Protein AF-A0A101EBR0-F1 (afdb_monomer)

Nearest PDB structures (foldseek):
  6veb-assembly1_B  TM=5.649E-01  e=2.800E+00  Salmonella enterica subsp. enterica
  6pr4-assembly1_B  TM=5.714E-01  e=5.468E+00  Salmonella enterica subsp. enterica serovar Typhimurium
  6p5z-assembly1_B  TM=5.687E-01  e=7.641E+00  Salmonella enterica subsp. enterica serovar Typhimurium
  3iv6-assembly3_C  TM=3.679E-01  e=5.114E+00  Cereibacter sphaeroides 2.4.1

Structure (mmCIF, N/CA/C/O backbone):
data_AF-A0A101EBR0-F1
#
_entry.id   AF-A0A101EBR0-F1
#
loop_
_atom_site.group_PDB
_atom_site.id
_atom_site.type_symbol
_atom_site.label_atom_id
_atom_site.label_alt_id
_atom_site.label_comp_id
_atom_site.label_asym_id
_atom_site.label_entity_id
_atom_site.label_seq_id
_atom_site.pdbx_PDB_ins_code
_atom_site.Cartn_x
_atom_site.Cartn_y
_atom_site.Cartn_z
_atom_site.occupancy
_atom_site.B_iso_or_equiv
_atom_site.auth_seq_id
_atom_site.auth_comp_id
_atom_site.auth_asym_id
_atom_site.auth_atom_id
_atom_site.pdbx_PDB_model_num
ATOM 1 N N . MET A 1 1 ? -16.266 18.451 0.723 1.00 62.19 1 MET A N 1
ATOM 2 C CA . MET A 1 1 ? -15.651 17.427 -0.152 1.00 62.19 1 MET A CA 1
ATOM 3 C C . MET A 1 1 ? -16.653 16.299 -0.373 1.00 62.19 1 MET A C 1
ATOM 5 O O . MET A 1 1 ? -17.388 16.001 0.558 1.00 62.19 1 MET A O 1
ATOM 9 N N . LEU A 1 2 ? -16.724 15.719 -1.577 1.00 73.50 2 LEU A N 1
ATOM 10 C CA . LEU A 1 2 ? -17.711 14.688 -1.957 1.00 73.50 2 LEU A CA 1
ATOM 11 C C . LEU A 1 2 ? -17.742 13.498 -0.979 1.00 73.50 2 LEU A C 1
ATOM 13 O O . LEU A 1 2 ? -18.819 13.058 -0.599 1.00 73.50 2 LEU A O 1
ATOM 17 N N . PHE A 1 3 ? -16.573 13.048 -0.514 1.00 76.31 3 PHE A N 1
ATOM 18 C CA . PHE A 1 3 ? -16.447 11.910 0.399 1.00 76.31 3 PHE A CA 1
ATOM 19 C C . PHE A 1 3 ? -17.182 12.110 1.734 1.00 76.31 3 PHE A C 1
ATOM 21 O O . PHE A 1 3 ? -17.971 11.262 2.124 1.00 76.31 3 PHE A O 1
ATOM 28 N N . GLU A 1 4 ? -17.007 13.257 2.397 1.00 81.38 4 GLU A N 1
ATOM 29 C CA . GLU A 1 4 ? -17.689 13.563 3.669 1.00 81.38 4 GLU A CA 1
ATOM 30 C C . GLU A 1 4 ? -19.220 13.607 3.520 1.00 81.38 4 GLU A C 1
ATOM 32 O O . GLU A 1 4 ? -19.945 13.357 4.477 1.00 81.38 4 GLU A O 1
ATOM 37 N N . ARG A 1 5 ? -19.725 13.884 2.307 1.00 83.25 5 ARG A N 1
ATOM 38 C CA . ARG A 1 5 ? -21.167 13.862 2.023 1.00 83.25 5 ARG A CA 1
ATOM 39 C C . ARG A 1 5 ? -21.716 12.443 1.881 1.00 83.25 5 ARG A C 1
ATOM 41 O O . ARG A 1 5 ? -22.843 12.212 2.292 1.00 83.25 5 ARG A O 1
ATOM 48 N N . ILE A 1 6 ? -20.937 11.518 1.316 1.00 83.75 6 ILE A N 1
ATOM 49 C CA . ILE A 1 6 ? -21.361 10.125 1.072 1.00 83.75 6 ILE A CA 1
ATOM 50 C C . ILE A 1 6 ? -20.959 9.166 2.200 1.00 83.75 6 ILE A C 1
ATOM 52 O O . ILE A 1 6 ? -21.487 8.063 2.288 1.00 83.75 6 ILE A O 1
ATOM 56 N N . LEU A 1 7 ? -20.037 9.568 3.080 1.00 80.81 7 LEU A N 1
ATOM 57 C CA . LEU A 1 7 ? -19.551 8.752 4.193 1.00 80.81 7 LEU A CA 1
ATOM 58 C C . LEU A 1 7 ? -20.674 8.223 5.109 1.00 80.81 7 LEU A C 1
ATOM 60 O O . LEU A 1 7 ? -20.594 7.055 5.491 1.00 80.81 7 LEU A O 1
ATOM 64 N N . PRO A 1 8 ? -21.724 9.001 5.454 1.00 83.62 8 PRO A N 1
ATOM 65 C CA . PRO A 1 8 ? -22.848 8.479 6.232 1.00 83.62 8 PRO A CA 1
ATOM 66 C C . PRO A 1 8 ? -23.582 7.329 5.532 1.00 83.62 8 PRO A C 1
ATOM 68 O O . PRO A 1 8 ? -23.983 6.378 6.197 1.00 83.62 8 PRO A O 1
ATOM 71 N N . ASP A 1 9 ? -23.725 7.391 4.206 1.00 82.50 9 ASP A N 1
ATOM 72 C CA . ASP A 1 9 ? -24.386 6.348 3.415 1.00 82.50 9 ASP A CA 1
ATOM 73 C C . ASP A 1 9 ? -23.500 5.105 3.276 1.00 82.50 9 ASP A C 1
ATOM 75 O O . ASP A 1 9 ? -23.968 3.989 3.487 1.00 82.50 9 ASP A O 1
ATOM 79 N N . LEU A 1 10 ? -22.197 5.288 3.029 1.00 81.44 1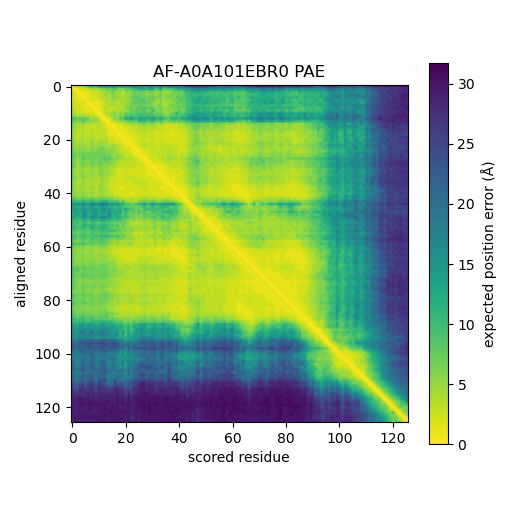0 LEU A N 1
ATOM 80 C CA . LEU A 1 10 ? -21.221 4.191 2.984 1.00 81.44 10 LEU A CA 1
ATOM 81 C C . LEU A 1 10 ? -21.145 3.424 4.316 1.00 81.44 10 LEU A C 1
ATOM 83 O O . LEU A 1 10 ? -20.927 2.215 4.327 1.00 81.44 10 LEU A O 1
ATOM 87 N N . ARG A 1 11 ? -21.369 4.109 5.445 1.00 77.25 11 ARG A N 1
ATOM 88 C CA . ARG A 1 11 ? -21.379 3.515 6.792 1.00 77.25 11 ARG A CA 1
ATOM 89 C C . ARG A 1 11 ? -22.638 2.715 7.125 1.00 77.25 11 ARG A C 1
ATOM 91 O O . ARG A 1 11 ? -22.665 2.085 8.177 1.00 77.25 11 ARG A O 1
ATOM 98 N N . ARG A 1 12 ? -23.656 2.679 6.256 1.00 83.94 12 ARG A N 1
ATOM 99 C CA . ARG A 1 12 ? -24.888 1.893 6.481 1.00 83.94 12 ARG A CA 1
ATOM 100 C C . ARG A 1 12 ? -24.687 0.372 6.396 1.00 83.94 12 ARG A C 1
ATOM 102 O O . ARG A 1 12 ? -25.665 -0.361 6.451 1.00 83.94 12 ARG A O 1
ATOM 109 N N . GLY A 1 13 ? -23.444 -0.100 6.263 1.00 76.00 13 GLY A N 1
ATOM 110 C CA . GLY A 1 13 ? -23.100 -1.525 6.282 1.00 76.00 13 GLY A CA 1
ATOM 111 C C . GLY A 1 13 ? -23.421 -2.263 4.983 1.00 76.00 13 GLY A C 1
ATOM 112 O O . GLY A 1 13 ? -23.531 -3.479 4.987 1.00 76.00 13 GLY A O 1
ATOM 113 N N . GLN A 1 14 ? -23.593 -1.538 3.875 1.00 83.19 14 GLN A N 1
ATOM 114 C CA . GLN A 1 14 ? -23.908 -2.128 2.566 1.00 83.19 14 GLN A CA 1
ATOM 115 C C . GLN A 1 14 ? -22.677 -2.648 1.812 1.00 83.19 14 GLN A C 1
ATOM 117 O O . GLN A 1 14 ? -22.824 -3.278 0.769 1.00 83.19 14 GLN A O 1
ATOM 122 N N . TYR A 1 15 ? -21.477 -2.355 2.310 1.00 84.44 15 TYR A N 1
ATOM 123 C CA . TYR A 1 15 ? -20.215 -2.708 1.675 1.00 84.44 15 TYR A CA 1
ATOM 124 C C . TYR A 1 15 ? -19.294 -3.333 2.713 1.00 84.44 15 TYR A C 1
ATOM 126 O O . TYR A 1 15 ? -19.089 -2.748 3.777 1.00 84.44 15 TYR A O 1
ATOM 134 N N . ASP A 1 16 ? -18.695 -4.472 2.373 1.00 82.69 16 ASP A N 1
ATOM 135 C CA . ASP A 1 16 ? -17.672 -5.104 3.212 1.00 82.69 16 ASP A CA 1
ATOM 136 C C . ASP A 1 16 ? -16.388 -4.261 3.256 1.00 82.69 16 ASP A C 1
ATOM 138 O O . ASP A 1 16 ? -15.705 -4.192 4.277 1.00 82.69 16 ASP A O 1
ATOM 142 N N . TYR A 1 17 ? -16.081 -3.569 2.151 1.00 83.69 17 TYR A N 1
ATOM 143 C CA . TYR A 1 17 ? -14.891 -2.735 2.006 1.00 83.69 17 TYR A CA 1
ATOM 144 C C . TYR A 1 17 ? -15.194 -1.441 1.250 1.00 83.69 17 TYR A C 1
ATOM 146 O O . TYR A 1 17 ? -15.929 -1.426 0.265 1.00 83.69 17 TYR A O 1
ATOM 154 N N . VAL A 1 18 ? -14.550 -0.352 1.676 1.00 84.88 18 VAL A N 1
ATOM 155 C CA . VAL A 1 18 ? -14.546 0.934 0.971 1.00 84.88 18 VAL A CA 1
ATOM 156 C C . VAL A 1 18 ? -13.102 1.284 0.644 1.00 84.88 18 VAL A C 1
ATOM 158 O O . VAL A 1 18 ? -12.311 1.584 1.538 1.00 84.88 18 VAL A O 1
ATOM 161 N N . VAL A 1 19 ? -12.761 1.256 -0.642 1.00 88.06 19 VAL A N 1
ATOM 162 C CA . VAL A 1 19 ? -11.430 1.637 -1.125 1.00 88.06 19 VAL A CA 1
ATOM 163 C C . VAL A 1 19 ? -11.476 3.081 -1.596 1.00 88.06 19 VAL A C 1
ATOM 165 O O . VAL A 1 19 ? -12.307 3.453 -2.424 1.00 88.06 19 VAL A O 1
ATOM 168 N N . ARG A 1 20 ? -10.569 3.904 -1.070 1.00 87.12 20 ARG A N 1
ATOM 169 C CA . ARG A 1 20 ? -10.421 5.296 -1.482 1.00 87.12 20 ARG A CA 1
ATOM 170 C C . ARG A 1 20 ? -9.034 5.518 -2.052 1.00 87.12 20 ARG A C 1
ATOM 172 O O . ARG A 1 20 ? -8.055 5.500 -1.312 1.00 87.12 20 ARG A O 1
ATOM 179 N N . ASP A 1 21 ? -8.985 5.805 -3.345 1.00 89.19 21 ASP A N 1
ATOM 180 C CA . ASP A 1 21 ? -7.771 6.292 -3.981 1.00 89.19 21 ASP A CA 1
ATOM 181 C C . ASP A 1 21 ? -7.533 7.757 -3.588 1.00 89.19 21 ASP A C 1
ATOM 183 O O . ASP A 1 21 ? -8.412 8.616 -3.721 1.00 89.19 21 ASP A O 1
ATOM 187 N N . GLN A 1 22 ? -6.349 8.033 -3.051 1.00 86.88 22 GLN A N 1
ATOM 188 C CA . GLN A 1 22 ? -5.901 9.384 -2.737 1.00 86.88 22 GLN A CA 1
ATOM 189 C C . GLN A 1 22 ? -4.852 9.885 -3.738 1.00 86.88 22 GLN A C 1
ATOM 191 O O . GLN A 1 22 ? -4.438 11.033 -3.640 1.00 86.88 22 GLN A O 1
ATOM 196 N N . GLY A 1 23 ? -4.464 9.112 -4.745 1.00 88.81 23 GLY A N 1
ATOM 197 C CA . GLY A 1 23 ? -3.390 9.466 -5.662 1.00 88.81 23 GLY A CA 1
ATOM 198 C C . GLY A 1 23 ? -2.028 9.418 -4.972 1.00 88.81 23 GLY A C 1
ATOM 199 O O . GLY A 1 23 ? -1.749 8.522 -4.178 1.00 88.81 23 GLY A O 1
ATOM 200 N N . TYR A 1 24 ? -1.163 10.380 -5.289 1.00 87.31 24 TYR A N 1
ATOM 201 C CA . TYR A 1 24 ? 0.207 10.408 -4.778 1.00 87.31 24 TYR A CA 1
ATOM 202 C C . TYR A 1 24 ? 0.283 10.845 -3.315 1.00 87.31 24 TYR A C 1
ATOM 204 O O . TYR A 1 24 ? -0.533 11.637 -2.833 1.00 87.31 24 TYR A O 1
ATOM 212 N N . TRP A 1 25 ? 1.299 10.329 -2.626 1.00 87.50 25 TRP A N 1
ATOM 213 C CA . TRP A 1 25 ? 1.614 10.738 -1.268 1.00 87.50 25 TRP A CA 1
ATOM 214 C C . TRP A 1 25 ? 2.148 12.173 -1.239 1.00 87.50 25 TRP A C 1
ATOM 216 O O . TRP A 1 25 ? 3.042 12.529 -2.006 1.00 87.50 25 TRP A O 1
ATOM 226 N N . GLU A 1 26 ? 1.619 12.971 -0.316 1.00 86.88 26 GLU A N 1
ATOM 227 C CA . GLU A 1 26 ? 2.093 14.316 -0.000 1.00 86.88 26 GLU A CA 1
ATOM 228 C C . GLU A 1 26 ? 1.958 14.538 1.514 1.00 86.88 26 GLU A C 1
ATOM 230 O O . GLU A 1 26 ? 0.971 14.118 2.126 1.00 86.88 26 GLU A O 1
ATOM 235 N N . LYS A 1 27 ? 2.915 15.240 2.134 1.00 85.50 27 LYS A N 1
ATOM 236 C CA . LYS A 1 27 ? 2.959 15.438 3.598 1.00 85.50 27 LYS A CA 1
ATOM 237 C C . LYS A 1 27 ? 1.682 16.077 4.174 1.00 85.50 27 LYS A C 1
ATOM 239 O O . LYS A 1 27 ? 1.244 15.733 5.265 1.00 85.50 27 LYS A O 1
ATOM 244 N N . ASN A 1 28 ? 1.042 16.984 3.441 1.00 85.62 28 ASN A N 1
ATOM 245 C CA . ASN A 1 28 ? -0.232 17.620 3.814 1.00 85.62 28 ASN A CA 1
ATOM 246 C C . ASN A 1 28 ? -1.449 16.672 3.742 1.00 85.62 28 ASN A C 1
ATOM 248 O O . ASN A 1 28 ? -2.514 17.014 4.258 1.00 85.62 28 ASN A O 1
ATOM 252 N N . ARG A 1 29 ? -1.312 15.499 3.114 1.00 84.94 29 ARG A N 1
ATOM 253 C CA . ARG A 1 29 ? -2.393 14.522 2.903 1.00 84.94 29 ARG A CA 1
ATOM 254 C C . ARG A 1 29 ? -2.306 13.310 3.826 1.00 84.94 29 ARG A C 1
ATOM 256 O O . ARG A 1 29 ? -3.287 12.576 3.933 1.00 84.94 29 ARG A O 1
ATOM 263 N N . ASP A 1 30 ? -1.204 13.166 4.563 1.00 87.25 30 ASP A N 1
ATOM 264 C CA . ASP A 1 30 ? -0.991 12.092 5.542 1.00 87.25 30 ASP A CA 1
ATOM 265 C C . ASP A 1 30 ? -2.151 11.966 6.524 1.00 87.25 30 ASP A C 1
ATOM 267 O O . ASP A 1 30 ? -2.698 10.885 6.728 1.00 87.25 30 ASP A O 1
ATOM 271 N N . ARG A 1 31 ? -2.601 13.096 7.078 1.00 87.62 31 ARG A N 1
ATOM 272 C CA . ARG A 1 31 ? -3.708 13.114 8.037 1.00 87.62 31 ARG A CA 1
ATOM 273 C C . ARG A 1 31 ? -4.974 12.469 7.476 1.00 87.62 31 ARG A C 1
ATOM 275 O O . ARG A 1 31 ? -5.701 11.824 8.219 1.00 87.62 31 ARG A O 1
ATOM 282 N N . GLU A 1 32 ? -5.256 12.666 6.193 1.00 86.69 32 GLU A N 1
ATOM 283 C CA . GLU A 1 32 ? -6.455 12.124 5.561 1.00 86.69 32 GLU A CA 1
ATOM 284 C C . GLU A 1 32 ? -6.284 10.646 5.194 1.00 86.69 32 GLU A C 1
ATOM 286 O O . GLU A 1 32 ? -7.233 9.876 5.315 1.00 86.69 32 GLU A O 1
ATOM 291 N N . ALA A 1 33 ? -5.091 10.232 4.764 1.00 88.50 33 ALA A N 1
ATOM 292 C CA . ALA A 1 33 ? -4.786 8.830 4.494 1.00 88.50 33 ALA A CA 1
ATOM 293 C C . ALA A 1 33 ? -4.850 7.981 5.773 1.00 88.50 33 ALA A C 1
ATOM 295 O O . ALA A 1 33 ? -5.484 6.928 5.782 1.00 88.50 33 ALA A O 1
ATOM 296 N N . LEU A 1 34 ? -4.306 8.491 6.879 1.00 90.12 34 LEU A N 1
ATOM 297 C CA . LEU A 1 34 ? -4.281 7.816 8.179 1.00 90.12 34 LEU A CA 1
ATOM 298 C C . LEU A 1 34 ? -5.649 7.751 8.886 1.00 90.12 34 LEU A C 1
ATOM 300 O O . LEU A 1 34 ? -5.769 7.108 9.924 1.00 90.12 34 LEU A O 1
ATOM 304 N N . ARG A 1 35 ? -6.705 8.370 8.334 1.00 88.88 35 ARG A N 1
ATOM 305 C CA . ARG A 1 35 ? -8.093 8.143 8.792 1.00 88.88 35 ARG A CA 1
ATOM 306 C C . ARG A 1 35 ? -8.659 6.804 8.319 1.00 88.88 35 ARG A C 1
ATOM 308 O O . ARG A 1 35 ? -9.711 6.395 8.810 1.00 88.88 35 ARG A O 1
ATOM 315 N N . ALA A 1 36 ? -8.025 6.154 7.343 1.00 88.81 36 ALA A N 1
ATOM 316 C CA . ALA A 1 36 ? -8.429 4.832 6.892 1.00 88.81 36 ALA A CA 1
ATOM 317 C C . ALA A 1 36 ? -8.121 3.779 7.965 1.00 88.81 36 ALA A C 1
ATOM 319 O O . ALA A 1 36 ? -7.097 3.848 8.636 1.00 88.81 36 ALA A O 1
ATOM 320 N N . THR A 1 37 ? -8.973 2.757 8.076 1.00 90.06 37 THR A N 1
ATOM 321 C CA . THR A 1 37 ? -8.693 1.575 8.910 1.00 90.06 37 THR A CA 1
ATOM 322 C C . THR A 1 37 ? -7.433 0.845 8.444 1.00 90.06 37 THR A C 1
ATOM 324 O O . THR A 1 37 ? -6.704 0.286 9.256 1.00 90.06 37 THR A O 1
ATOM 327 N N . LEU A 1 38 ? -7.180 0.865 7.133 1.00 91.69 38 LEU A N 1
ATOM 328 C CA . LEU A 1 38 ? -6.022 0.249 6.503 1.00 91.69 38 LEU A CA 1
ATOM 329 C C . LEU A 1 38 ? -5.396 1.234 5.502 1.00 91.69 38 LEU A C 1
ATOM 331 O O . LEU A 1 38 ? -5.769 1.234 4.327 1.00 91.69 38 LEU A O 1
ATOM 335 N N . PRO A 1 39 ? -4.488 2.116 5.947 1.00 93.19 39 PRO A N 1
ATOM 336 C CA . PRO A 1 39 ? -3.788 3.021 5.049 1.00 93.19 39 PRO A CA 1
ATOM 337 C C . PRO A 1 39 ? -2.702 2.250 4.287 1.00 93.19 39 PRO A C 1
ATOM 339 O O . PRO A 1 39 ? -1.870 1.570 4.891 1.00 93.19 39 PRO A O 1
ATOM 342 N N . ILE A 1 40 ? -2.708 2.352 2.955 1.00 93.19 40 ILE A N 1
ATOM 343 C CA . ILE A 1 40 ? -1.785 1.623 2.076 1.00 93.19 40 ILE A CA 1
ATOM 344 C C . ILE A 1 40 ? -1.014 2.612 1.202 1.00 93.19 40 ILE A C 1
ATOM 346 O O . ILE A 1 40 ? -1.622 3.434 0.518 1.00 93.19 40 ILE A O 1
ATOM 350 N N . LEU A 1 41 ? 0.315 2.496 1.181 1.00 91.62 41 LEU A N 1
ATOM 351 C CA . LEU A 1 41 ? 1.168 3.140 0.183 1.00 91.62 41 LEU A CA 1
ATOM 352 C C . LEU A 1 41 ? 1.583 2.121 -0.867 1.00 91.62 41 LEU A C 1
ATOM 354 O O . LEU A 1 41 ? 2.160 1.079 -0.555 1.00 91.62 41 LEU A O 1
ATOM 358 N N . VAL A 1 42 ? 1.306 2.447 -2.124 1.00 89.62 42 VAL A N 1
ATOM 359 C CA . VAL A 1 42 ? 1.668 1.618 -3.271 1.00 89.62 42 VAL A CA 1
ATOM 360 C C . VAL A 1 42 ? 2.868 2.242 -3.968 1.00 89.62 42 VAL A C 1
ATOM 362 O O . VAL A 1 42 ? 2.846 3.422 -4.320 1.00 89.62 42 VAL A O 1
ATOM 365 N N . ALA A 1 43 ? 3.915 1.456 -4.211 1.00 86.38 43 ALA A N 1
ATOM 366 C CA . ALA A 1 43 ? 5.073 1.920 -4.963 1.00 86.38 43 ALA A CA 1
ATOM 367 C C . ALA A 1 43 ? 5.604 0.859 -5.927 1.00 86.38 43 ALA A C 1
ATOM 369 O O . ALA A 1 43 ? 5.582 -0.340 -5.651 1.00 86.38 43 ALA A O 1
ATOM 370 N N . SER A 1 44 ? 6.166 1.317 -7.049 1.00 79.12 44 SER A N 1
ATOM 371 C CA . SER A 1 44 ? 7.069 0.488 -7.842 1.00 79.12 44 SER A CA 1
ATOM 372 C C . SER A 1 44 ? 8.335 0.231 -7.040 1.00 79.12 44 SER A C 1
ATOM 374 O O . SER A 1 44 ? 8.899 1.161 -6.458 1.00 79.12 44 SER A O 1
ATOM 376 N N . ALA A 1 45 ? 8.846 -0.985 -7.086 1.00 69.00 45 ALA A N 1
ATOM 377 C CA . ALA A 1 45 ? 9.985 -1.383 -6.278 1.00 69.00 45 ALA A CA 1
ATOM 378 C C . ALA A 1 45 ? 11.368 -0.989 -6.825 1.00 69.00 45 ALA A C 1
ATOM 380 O O . ALA A 1 45 ? 12.380 -1.653 -6.589 1.00 69.00 45 ALA A O 1
ATOM 381 N N . ALA A 1 46 ? 11.436 0.110 -7.567 1.00 72.56 46 ALA A N 1
ATOM 382 C CA . ALA A 1 46 ? 12.700 0.635 -8.033 1.00 72.56 46 ALA A CA 1
ATOM 383 C C . ALA A 1 46 ? 13.503 1.192 -6.841 1.00 72.56 46 ALA A C 1
ATOM 385 O O . ALA A 1 46 ? 12.963 1.923 -6.014 1.00 72.56 46 ALA A O 1
ATOM 386 N N . ARG A 1 47 ? 14.806 0.886 -6.762 1.00 70.19 47 ARG A N 1
ATOM 387 C CA . ARG A 1 47 ? 15.667 1.203 -5.598 1.00 70.19 47 ARG A CA 1
ATOM 388 C C . ARG A 1 47 ? 15.597 2.663 -5.128 1.00 70.19 47 ARG A C 1
ATOM 390 O O . ARG A 1 47 ? 15.582 2.914 -3.930 1.00 70.19 47 ARG A O 1
ATOM 397 N N . TRP A 1 48 ? 15.531 3.614 -6.058 1.00 66.44 48 TRP A N 1
ATOM 398 C CA . TRP A 1 48 ? 15.361 5.044 -5.774 1.00 66.44 48 TRP A CA 1
ATOM 399 C C . TRP A 1 48 ? 14.062 5.392 -5.030 1.00 66.44 48 TRP A C 1
ATOM 401 O O . TRP A 1 48 ? 14.112 6.252 -4.160 1.00 66.44 48 TRP A O 1
ATOM 411 N N . ARG A 1 49 ? 12.955 4.670 -5.256 1.00 76.00 49 ARG A N 1
ATOM 412 C CA . ARG A 1 49 ? 11.689 4.883 -4.530 1.00 76.00 49 ARG A CA 1
ATOM 413 C C . ARG A 1 49 ? 11.724 4.450 -3.070 1.00 76.00 49 ARG A C 1
ATOM 415 O O . ARG A 1 49 ? 10.879 4.866 -2.291 1.00 76.00 49 ARG A O 1
ATOM 422 N N . VAL A 1 50 ? 12.705 3.640 -2.668 1.00 74.25 50 VAL A N 1
ATOM 423 C CA . VAL A 1 50 ? 12.885 3.306 -1.247 1.00 74.25 50 VAL A CA 1
ATOM 424 C C . VAL A 1 50 ? 13.229 4.561 -0.439 1.00 74.25 50 VAL A C 1
ATOM 426 O O . VAL A 1 50 ? 12.799 4.671 0.703 1.00 74.25 50 VAL A O 1
ATOM 429 N N . ARG A 1 51 ? 13.936 5.531 -1.041 1.00 78.12 51 ARG A N 1
ATOM 430 C CA . ARG A 1 51 ? 14.227 6.823 -0.400 1.00 78.12 51 ARG A CA 1
ATOM 431 C C . ARG A 1 51 ? 12.971 7.661 -0.186 1.00 78.12 51 ARG A C 1
ATOM 433 O O . ARG A 1 51 ? 12.896 8.372 0.807 1.00 78.12 51 ARG A O 1
ATOM 440 N N . ASP A 1 52 ? 11.974 7.538 -1.060 1.00 80.94 52 ASP A N 1
ATOM 441 C CA . ASP A 1 52 ? 10.710 8.261 -0.897 1.00 80.94 52 ASP A CA 1
ATOM 442 C C . ASP A 1 52 ? 10.009 7.841 0.405 1.00 80.94 52 ASP A C 1
ATOM 444 O O . ASP A 1 52 ? 9.434 8.681 1.089 1.00 80.94 52 ASP A O 1
ATOM 448 N N . PHE A 1 53 ? 10.123 6.569 0.813 1.00 82.62 53 PHE A N 1
ATOM 449 C CA . PHE A 1 53 ? 9.592 6.104 2.100 1.00 82.62 53 PHE A CA 1
ATOM 450 C C . PHE A 1 53 ? 10.330 6.682 3.306 1.00 82.62 53 PHE A C 1
ATOM 452 O O . PHE A 1 53 ? 9.710 6.896 4.342 1.00 82.62 53 PHE A O 1
ATOM 459 N N . GLU A 1 54 ? 11.630 6.961 3.181 1.00 80.00 54 GLU A N 1
ATOM 460 C CA . GLU A 1 54 ? 12.418 7.590 4.250 1.00 80.00 54 GLU A CA 1
ATOM 461 C C . GLU A 1 54 ? 11.947 9.034 4.516 1.00 80.00 54 GLU A C 1
ATOM 463 O O . GLU A 1 54 ? 12.150 9.555 5.610 1.00 80.00 54 GLU A O 1
ATOM 468 N N . MET A 1 55 ? 11.269 9.671 3.552 1.00 82.19 55 MET A N 1
ATOM 469 C CA . MET A 1 55 ? 10.671 11.003 3.709 1.00 82.19 55 MET A CA 1
ATOM 470 C C . MET A 1 55 ? 9.303 10.982 4.406 1.00 82.19 55 MET A C 1
ATOM 472 O O . MET A 1 55 ? 8.798 12.034 4.806 1.00 82.19 55 MET A O 1
ATOM 476 N N . VAL A 1 56 ? 8.688 9.805 4.546 1.00 84.81 56 VAL A N 1
ATOM 477 C CA . VAL A 1 56 ? 7.385 9.640 5.191 1.00 84.81 56 VAL A CA 1
ATOM 478 C C . VAL A 1 56 ? 7.608 9.424 6.686 1.00 84.81 56 VAL A C 1
ATOM 480 O O . VAL A 1 56 ? 7.837 8.310 7.147 1.00 84.81 56 VAL A O 1
ATOM 483 N N . GLU A 1 57 ? 7.514 10.490 7.478 1.00 85.00 57 GLU A N 1
ATOM 484 C CA . GLU A 1 57 ? 7.685 10.423 8.944 1.00 85.00 57 GLU A CA 1
ATOM 485 C C . GLU A 1 57 ? 6.738 9.398 9.598 1.00 85.00 57 GLU A C 1
ATOM 487 O O . GLU A 1 57 ? 7.083 8.738 10.577 1.00 85.00 57 GLU A O 1
ATOM 492 N N . SER A 1 58 ? 5.545 9.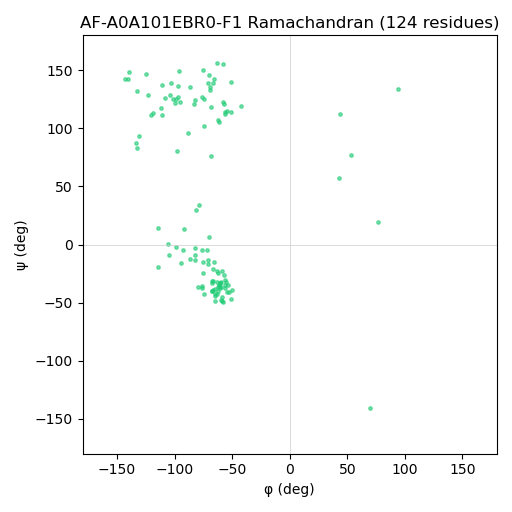228 9.025 1.00 87.69 58 SER A N 1
ATOM 493 C CA . SER A 1 58 ? 4.494 8.330 9.501 1.00 87.69 58 SER A CA 1
ATOM 494 C C . SER A 1 58 ? 4.544 6.924 8.881 1.00 87.69 58 SER A C 1
ATOM 496 O O . SER A 1 58 ? 3.589 6.163 9.037 1.00 87.69 58 SER A O 1
ATOM 498 N N . ILE A 1 59 ? 5.638 6.539 8.203 1.00 88.06 59 ILE A N 1
ATOM 499 C CA . ILE A 1 59 ? 5.720 5.305 7.396 1.00 88.06 59 ILE A CA 1
ATOM 500 C C . ILE A 1 59 ? 5.329 4.037 8.166 1.00 88.06 59 ILE A C 1
ATOM 502 O O . ILE A 1 59 ? 4.687 3.154 7.607 1.00 88.06 59 ILE A O 1
ATOM 506 N N . GLY A 1 60 ? 5.640 3.966 9.464 1.00 87.88 60 GLY A N 1
ATOM 507 C CA . GLY A 1 60 ? 5.283 2.829 10.321 1.00 87.88 60 GLY A CA 1
ATOM 508 C C . GLY A 1 60 ? 3.776 2.650 10.547 1.00 87.88 60 GLY A C 1
ATOM 509 O O . GLY A 1 60 ? 3.352 1.587 10.988 1.00 87.88 60 GLY A O 1
ATOM 510 N N . SER A 1 61 ? 2.967 3.665 10.232 1.00 91.75 61 SER A N 1
ATOM 511 C CA .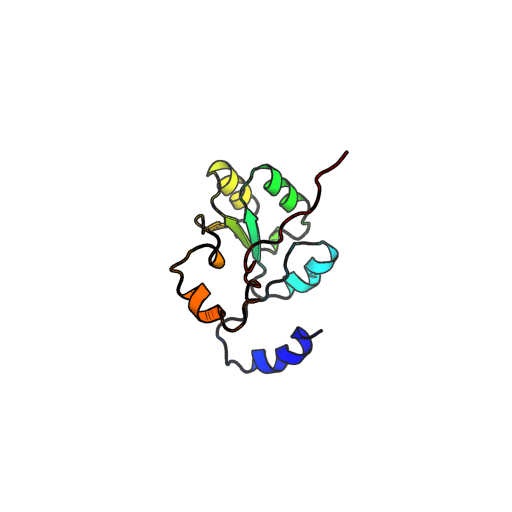 SER A 1 61 ? 1.501 3.596 10.286 1.00 91.75 61 SER A CA 1
ATOM 512 C C . SER A 1 61 ? 0.888 3.051 8.995 1.00 91.75 61 SER A C 1
ATOM 514 O O . SER A 1 61 ? -0.299 2.732 8.974 1.00 91.75 61 SER A O 1
ATOM 516 N N . TYR A 1 62 ? 1.672 2.948 7.918 1.00 92.56 62 TYR A N 1
ATOM 517 C CA . TYR A 1 62 ? 1.212 2.480 6.618 1.00 92.56 62 TYR A CA 1
ATOM 518 C C . TYR A 1 62 ? 1.495 0.997 6.401 1.00 92.56 62 TYR A C 1
ATOM 520 O O . TYR A 1 62 ? 2.504 0.442 6.835 1.00 92.56 62 TYR A O 1
ATOM 528 N N . HIS A 1 63 ? 0.617 0.372 5.624 1.00 94.31 63 HIS A N 1
ATOM 529 C CA . HIS A 1 63 ? 0.911 -0.876 4.939 1.00 94.31 63 HIS A CA 1
ATOM 530 C C . HIS A 1 63 ? 1.572 -0.534 3.606 1.00 94.31 63 HIS A C 1
ATOM 532 O O . HIS A 1 63 ? 1.117 0.361 2.896 1.00 94.31 63 HIS A O 1
ATOM 538 N N . ILE A 1 64 ? 2.644 -1.232 3.249 1.00 92.81 64 ILE A N 1
ATOM 539 C CA . ILE A 1 64 ? 3.393 -0.942 2.024 1.00 92.81 64 ILE A CA 1
ATOM 540 C C . ILE A 1 64 ? 3.133 -2.045 1.014 1.00 92.81 64 ILE A C 1
ATOM 542 O O . ILE A 1 64 ? 3.346 -3.218 1.301 1.00 92.81 64 ILE A O 1
ATOM 546 N N . ALA A 1 65 ? 2.701 -1.679 -0.183 1.00 92.38 65 ALA A N 1
ATOM 547 C CA . ALA A 1 65 ? 2.538 -2.594 -1.299 1.00 92.38 65 ALA A CA 1
ATOM 548 C C . ALA A 1 65 ? 3.589 -2.278 -2.370 1.00 92.38 65 ALA A C 1
ATOM 550 O O . ALA A 1 65 ? 3.545 -1.228 -3.016 1.00 92.38 65 ALA A O 1
ATOM 551 N N . LEU A 1 66 ? 4.547 -3.188 -2.550 1.00 91.62 66 LEU A N 1
ATOM 552 C CA . LEU A 1 66 ? 5.600 -3.068 -3.556 1.00 91.62 66 LEU A CA 1
ATOM 553 C C . LEU A 1 66 ? 5.255 -3.900 -4.785 1.00 91.62 66 LEU A C 1
ATOM 555 O O . LEU A 1 66 ? 5.105 -5.116 -4.682 1.00 91.62 66 LEU A O 1
ATOM 559 N N . ILE A 1 67 ? 5.174 -3.248 -5.943 1.00 89.88 67 ILE A N 1
ATOM 560 C CA . ILE A 1 67 ? 4.925 -3.908 -7.229 1.00 89.88 67 ILE A CA 1
ATOM 561 C C . ILE A 1 67 ? 6.246 -4.438 -7.781 1.00 89.88 67 ILE A C 1
ATOM 563 O O . ILE A 1 67 ? 7.185 -3.663 -7.984 1.00 89.88 67 ILE A O 1
ATOM 567 N N . ASP A 1 68 ? 6.282 -5.752 -7.995 1.00 88.94 68 ASP A N 1
ATOM 568 C CA . ASP A 1 68 ? 7.388 -6.536 -8.553 1.00 88.94 68 ASP A CA 1
ATOM 569 C C . ASP A 1 68 ? 8.794 -6.173 -8.020 1.00 88.94 68 ASP A C 1
ATOM 571 O O . ASP A 1 68 ? 9.689 -5.788 -8.777 1.00 88.94 68 ASP A O 1
ATOM 575 N N . PRO A 1 69 ? 9.020 -6.236 -6.692 1.00 90.19 69 PRO A N 1
ATOM 576 C CA . PRO A 1 69 ? 10.307 -5.926 -6.100 1.00 90.19 69 PRO A CA 1
ATOM 577 C C . PRO A 1 69 ? 11.401 -6.950 -6.372 1.00 90.19 69 PRO A C 1
ATOM 579 O O . PRO A 1 69 ? 11.175 -8.152 -6.171 1.00 90.19 69 PRO A O 1
ATOM 582 N N . PRO A 1 70 ? 12.633 -6.465 -6.658 1.00 90.25 70 PRO A N 1
ATOM 583 C CA . PRO A 1 70 ? 13.841 -7.219 -6.370 1.00 90.25 70 PRO A CA 1
ATOM 584 C C . PRO A 1 70 ? 13.828 -7.703 -4.915 1.00 90.25 70 PRO A C 1
ATOM 586 O O . PRO A 1 70 ? 13.410 -6.985 -4.000 1.00 90.25 70 PRO A O 1
ATOM 589 N N . GLU A 1 71 ? 14.275 -8.934 -4.693 1.00 91.00 71 GLU A N 1
ATOM 590 C CA . GLU A 1 71 ? 14.164 -9.604 -3.393 1.00 91.00 71 GLU A CA 1
ATOM 591 C C . GLU A 1 71 ? 14.937 -8.875 -2.279 1.00 91.00 71 GLU A C 1
ATOM 593 O O . GLU A 1 71 ? 14.467 -8.778 -1.145 1.00 91.00 71 GLU A O 1
ATOM 598 N N . ASP A 1 72 ? 16.094 -8.299 -2.604 1.00 91.12 72 ASP A N 1
ATOM 599 C CA . ASP A 1 72 ? 16.902 -7.489 -1.689 1.00 91.12 72 ASP A CA 1
ATOM 600 C C . ASP A 1 72 ? 16.165 -6.218 -1.238 1.00 91.12 72 ASP A C 1
ATOM 602 O O . ASP A 1 72 ? 16.167 -5.880 -0.051 1.00 91.12 72 ASP A O 1
ATOM 606 N N . VAL A 1 73 ? 15.484 -5.545 -2.172 1.00 89.06 73 VAL A N 1
ATOM 607 C CA . VAL A 1 73 ? 14.672 -4.354 -1.890 1.00 89.06 73 VAL A CA 1
ATOM 608 C C . VAL A 1 73 ? 13.496 -4.716 -0.991 1.00 89.06 73 VAL A C 1
ATOM 610 O O . VAL A 1 73 ? 13.286 -4.061 0.031 1.00 89.06 73 VAL A O 1
ATOM 613 N N . PHE A 1 74 ? 12.761 -5.777 -1.331 1.00 91.50 74 PHE A N 1
ATOM 614 C CA . PHE A 1 74 ? 11.624 -6.229 -0.535 1.00 91.50 74 PHE A CA 1
ATOM 615 C C . PHE A 1 74 ? 12.034 -6.549 0.903 1.00 91.50 74 PHE A C 1
ATOM 617 O O . PHE A 1 74 ? 11.423 -6.033 1.838 1.00 91.50 74 PHE A O 1
ATOM 624 N N . ARG A 1 75 ? 13.100 -7.339 1.095 1.00 92.19 75 ARG A N 1
ATOM 625 C CA . ARG A 1 75 ? 13.595 -7.698 2.433 1.00 92.19 75 ARG A CA 1
ATOM 626 C C . ARG A 1 75 ? 13.980 -6.472 3.246 1.00 92.19 75 ARG A C 1
ATOM 628 O O . ARG A 1 75 ? 13.597 -6.379 4.409 1.00 92.19 75 ARG A O 1
ATOM 635 N N . ARG A 1 76 ? 14.694 -5.517 2.643 1.00 89.44 76 ARG A N 1
ATOM 636 C CA . ARG A 1 76 ? 15.088 -4.278 3.327 1.00 89.44 76 ARG A CA 1
ATOM 637 C C . ARG A 1 76 ? 13.872 -3.494 3.818 1.00 89.44 76 ARG A C 1
ATOM 639 O O . ARG A 1 76 ? 13.837 -3.110 4.983 1.00 89.44 76 ARG A O 1
ATOM 646 N N . VAL A 1 77 ? 12.877 -3.283 2.956 1.00 89.56 77 VAL A N 1
ATOM 647 C CA . VAL A 1 77 ? 11.664 -2.535 3.324 1.00 89.56 77 VAL A CA 1
ATOM 648 C C . VAL A 1 77 ? 10.832 -3.314 4.345 1.00 89.56 77 VAL A C 1
ATOM 650 O O . VAL A 1 77 ? 10.380 -2.727 5.317 1.00 89.56 77 VAL A O 1
ATOM 653 N N . LYS A 1 78 ? 10.704 -4.640 4.205 1.00 92.50 78 LYS A N 1
ATOM 654 C CA . LYS A 1 78 ? 9.985 -5.509 5.153 1.00 92.50 78 LYS A CA 1
ATOM 655 C C . LYS A 1 78 ? 10.595 -5.503 6.556 1.00 92.50 78 LYS A C 1
ATOM 657 O O . LYS A 1 78 ? 9.851 -5.569 7.528 1.00 92.50 78 LYS A O 1
ATOM 662 N N . MET A 1 79 ? 11.923 -5.418 6.669 1.00 91.00 79 MET A N 1
ATOM 663 C CA . MET A 1 79 ? 12.596 -5.285 7.967 1.00 91.00 79 MET A CA 1
ATOM 664 C C . MET A 1 79 ? 12.281 -3.946 8.643 1.00 91.00 79 MET A C 1
ATOM 666 O O . MET A 1 79 ? 12.086 -3.914 9.853 1.00 91.00 79 MET A O 1
ATOM 670 N N . ALA A 1 80 ? 12.219 -2.855 7.875 1.00 88.19 80 ALA A N 1
ATOM 671 C CA . ALA A 1 80 ? 11.893 -1.530 8.404 1.00 88.19 80 ALA A CA 1
ATOM 672 C C . ALA A 1 80 ? 10.390 -1.367 8.693 1.00 88.19 80 ALA A C 1
ATOM 674 O O . ALA A 1 80 ? 10.002 -0.749 9.680 1.00 88.19 80 ALA A O 1
ATOM 675 N N . VAL A 1 81 ? 9.545 -1.940 7.835 1.00 91.50 81 VAL A N 1
ATOM 676 C CA . VAL A 1 81 ? 8.085 -1.869 7.896 1.00 91.50 81 VAL A CA 1
ATOM 677 C C . VAL A 1 81 ? 7.525 -3.289 7.744 1.00 91.50 81 VAL A C 1
ATOM 679 O O . VAL A 1 81 ? 7.307 -3.760 6.622 1.00 91.50 81 VAL A O 1
ATOM 682 N N . PRO A 1 82 ? 7.261 -4.004 8.856 1.00 93.06 82 PRO A N 1
ATOM 683 C CA . PRO A 1 82 ? 6.769 -5.382 8.820 1.00 93.06 82 PRO A CA 1
ATOM 684 C C . PRO A 1 82 ? 5.463 -5.555 8.039 1.00 93.06 82 PRO A C 1
ATOM 686 O O . PRO A 1 82 ? 5.232 -6.612 7.459 1.00 93.06 82 PRO A O 1
ATOM 689 N N . ALA A 1 83 ? 4.640 -4.511 7.932 1.00 94.62 83 ALA A N 1
ATOM 690 C CA . ALA A 1 83 ? 3.422 -4.474 7.123 1.00 94.62 83 ALA A CA 1
ATOM 691 C C . ALA A 1 83 ? 3.685 -4.246 5.614 1.00 94.62 83 ALA A C 1
ATOM 693 O O . ALA A 1 83 ? 2.902 -3.589 4.932 1.00 94.62 83 ALA A O 1
ATOM 694 N N . THR A 1 84 ? 4.792 -4.775 5.083 1.00 93.81 84 THR A N 1
ATOM 695 C CA . THR A 1 84 ? 5.137 -4.702 3.652 1.00 93.81 84 THR A CA 1
ATOM 696 C C . THR A 1 84 ? 4.724 -5.972 2.908 1.00 93.81 84 THR A C 1
ATOM 698 O O . THR A 1 84 ? 4.981 -7.088 3.371 1.00 93.81 84 THR A O 1
ATOM 701 N N . TYR A 1 85 ? 4.134 -5.815 1.728 1.00 94.00 85 TYR A N 1
ATOM 702 C CA . TYR A 1 85 ? 3.631 -6.879 0.866 1.00 94.00 85 TYR A CA 1
ATOM 703 C C . TYR A 1 85 ? 4.237 -6.776 -0.529 1.00 94.00 85 TYR A C 1
ATOM 705 O O . TYR A 1 85 ? 4.501 -5.685 -1.041 1.00 94.00 85 TYR A O 1
ATOM 713 N N . LYS A 1 86 ? 4.445 -7.941 -1.140 1.00 92.50 86 LYS A N 1
ATOM 714 C CA . LYS A 1 86 ? 4.895 -8.082 -2.519 1.00 92.50 86 LYS A CA 1
ATOM 715 C C . LYS A 1 86 ? 3.673 -8.281 -3.408 1.00 92.50 86 LYS A C 1
ATOM 717 O O . LYS A 1 86 ? 2.911 -9.217 -3.184 1.00 92.50 86 LYS A O 1
ATOM 722 N N . LEU A 1 87 ? 3.500 -7.418 -4.401 1.00 89.44 87 LEU A N 1
ATOM 723 C CA . LEU A 1 87 ? 2.504 -7.581 -5.454 1.00 89.44 87 LEU A CA 1
ATOM 724 C C . LEU A 1 87 ? 3.194 -8.053 -6.738 1.00 89.44 87 LEU A C 1
ATOM 726 O O . LEU A 1 87 ? 4.277 -7.550 -7.053 1.00 89.44 87 LEU A O 1
ATOM 730 N N . PRO A 1 88 ? 2.602 -9.003 -7.484 1.00 84.81 88 PRO A N 1
ATOM 731 C CA . PRO A 1 88 ? 3.103 -9.348 -8.806 1.00 84.81 88 PRO A CA 1
ATOM 732 C C . PRO A 1 88 ? 2.981 -8.142 -9.742 1.00 84.81 88 PRO A C 1
ATOM 734 O O . PRO A 1 88 ? 2.139 -7.263 -9.537 1.00 84.81 88 PRO A O 1
ATOM 737 N N . TYR A 1 89 ? 3.809 -8.107 -10.785 1.00 81.25 89 TYR A N 1
ATOM 738 C CA . TYR A 1 89 ? 3.603 -7.161 -11.873 1.00 81.25 89 TYR A CA 1
ATOM 739 C C . TYR A 1 89 ? 2.210 -7.381 -12.475 1.00 81.25 89 TYR A C 1
ATOM 741 O O . TYR A 1 89 ? 1.888 -8.480 -12.926 1.00 81.25 89 TYR A O 1
ATOM 749 N N . ALA A 1 90 ? 1.400 -6.326 -12.476 1.00 73.12 90 ALA A N 1
ATOM 750 C CA .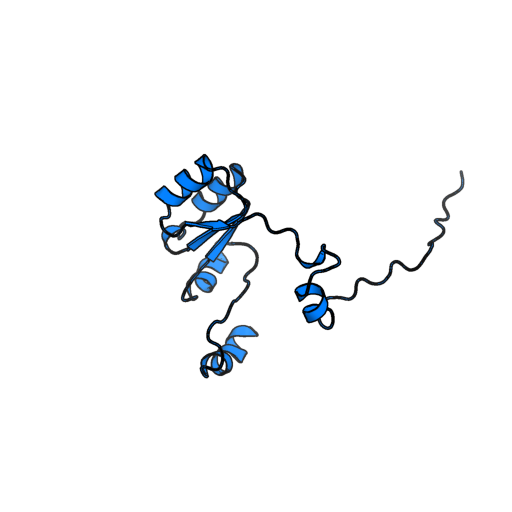 ALA A 1 90 ? 0.129 -6.289 -13.174 1.00 73.12 90 ALA A CA 1
ATOM 751 C C . ALA A 1 90 ? 0.259 -5.283 -14.329 1.00 73.12 90 ALA A C 1
ATOM 753 O O . ALA A 1 90 ? 0.524 -4.103 -14.065 1.00 73.12 90 ALA A O 1
ATOM 754 N N . PRO A 1 91 ? 0.130 -5.715 -15.596 1.00 70.25 91 PRO A N 1
ATOM 755 C CA . PRO A 1 91 ? 0.035 -4.786 -16.716 1.00 70.25 91 PRO A CA 1
ATOM 756 C C . PRO A 1 91 ? -1.155 -3.839 -16.526 1.00 70.25 91 PRO A C 1
ATOM 758 O O . PRO A 1 91 ? -2.110 -4.156 -15.820 1.00 70.25 91 PRO A O 1
ATOM 761 N N . GLU A 1 92 ? -1.095 -2.656 -17.144 1.00 67.81 92 GLU A N 1
ATOM 762 C CA . GLU A 1 92 ? -2.190 -1.691 -17.036 1.00 67.81 92 GLU A CA 1
ATOM 763 C C . GLU A 1 92 ? -3.509 -2.326 -17.512 1.00 67.81 92 GLU A C 1
ATOM 765 O O . GLU A 1 92 ? -3.596 -2.713 -18.683 1.00 67.81 92 GLU A O 1
ATOM 770 N N . PRO A 1 93 ? -4.540 -2.384 -16.648 1.00 61.66 93 PRO A N 1
ATOM 771 C CA . PRO A 1 93 ? -5.763 -3.137 -16.925 1.00 61.66 93 PRO A CA 1
ATOM 772 C C . PRO A 1 93 ? -6.469 -2.646 -18.198 1.00 61.66 93 PRO A C 1
ATOM 774 O O . PRO A 1 93 ? -6.929 -3.414 -19.036 1.00 61.66 93 PRO A O 1
ATOM 777 N N . PHE A 1 94 ? -6.435 -1.331 -18.435 1.00 63.91 94 PHE A N 1
ATOM 778 C CA . PHE A 1 94 ? -7.059 -0.697 -19.601 1.00 63.91 94 PHE A CA 1
ATOM 779 C C . PHE A 1 94 ? -6.224 -0.751 -20.888 1.00 63.91 94 PHE A C 1
ATOM 781 O O . PHE A 1 94 ? -6.674 -0.264 -21.924 1.00 63.91 94 PHE A O 1
ATOM 788 N N . LYS A 1 95 ? -5.004 -1.301 -20.840 1.00 62.94 95 LYS A N 1
ATOM 789 C CA . LYS A 1 95 ? -4.151 -1.508 -22.022 1.00 62.94 95 LYS A CA 1
ATOM 790 C C . LYS A 1 95 ? -4.219 -2.938 -22.556 1.00 62.94 95 LYS A C 1
ATOM 792 O O . LYS A 1 95 ? -3.604 -3.222 -23.582 1.00 62.94 95 LYS A O 1
ATOM 797 N N . MET A 1 96 ? -4.969 -3.821 -21.899 1.00 59.66 96 MET A N 1
ATOM 798 C CA . MET A 1 96 ? -5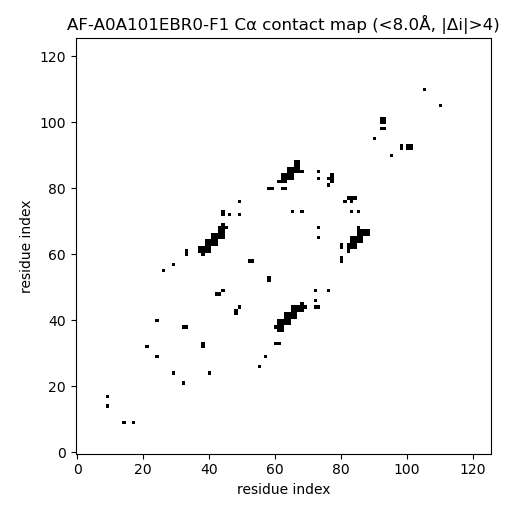.200 -5.186 -22.360 1.00 59.66 96 MET A CA 1
ATOM 799 C C . MET A 1 96 ? -6.552 -5.272 -23.069 1.00 59.66 96 MET A C 1
ATOM 801 O O . MET A 1 96 ? -7.577 -4.879 -22.518 1.00 59.66 96 MET A O 1
ATOM 805 N N . ALA A 1 97 ? -6.546 -5.766 -24.309 1.00 56.09 97 ALA A N 1
ATOM 806 C CA . ALA A 1 97 ? -7.733 -5.823 -25.167 1.00 56.09 97 ALA A CA 1
ATOM 807 C C . ALA A 1 97 ? -8.850 -6.727 -24.609 1.00 56.09 97 ALA A C 1
ATOM 809 O O . ALA A 1 97 ? -10.018 -6.516 -24.931 1.00 56.09 97 ALA A O 1
ATOM 810 N N . ASP A 1 98 ? -8.493 -7.674 -23.737 1.00 60.44 98 ASP A N 1
ATOM 811 C CA . ASP A 1 98 ? -9.356 -8.788 -23.339 1.00 60.44 98 ASP A CA 1
ATOM 812 C C . ASP A 1 98 ? -9.763 -8.739 -21.853 1.00 60.44 98 ASP A C 1
ATOM 814 O O . ASP A 1 98 ? -10.231 -9.734 -21.300 1.00 60.44 98 ASP A O 1
ATOM 818 N N . GLU A 1 99 ? -9.573 -7.604 -21.169 1.00 66.69 99 GLU A N 1
ATOM 819 C CA . GLU A 1 99 ? -9.833 -7.525 -19.730 1.00 66.69 99 GLU A CA 1
ATOM 820 C C . GLU A 1 99 ? -11.326 -7.298 -19.393 1.00 66.69 99 GLU A C 1
ATOM 822 O O . GLU A 1 99 ? -11.910 -6.280 -19.788 1.00 66.69 99 GLU A O 1
ATOM 827 N N . PRO A 1 100 ? -11.957 -8.169 -18.574 1.00 67.31 100 PRO A N 1
ATOM 828 C CA . PRO A 1 100 ? -13.343 -7.993 -18.125 1.00 67.31 100 PRO A CA 1
ATOM 829 C C . PRO A 1 100 ? -13.593 -6.657 -17.414 1.00 67.31 100 PRO A C 1
ATOM 831 O O . PRO A 1 100 ? -14.685 -6.099 -17.511 1.00 67.31 100 PRO A O 1
ATOM 834 N N . LEU A 1 101 ? -12.577 -6.120 -16.731 1.00 64.75 101 LEU A N 1
ATOM 835 C CA . LEU A 1 101 ? -12.651 -4.835 -16.041 1.00 64.75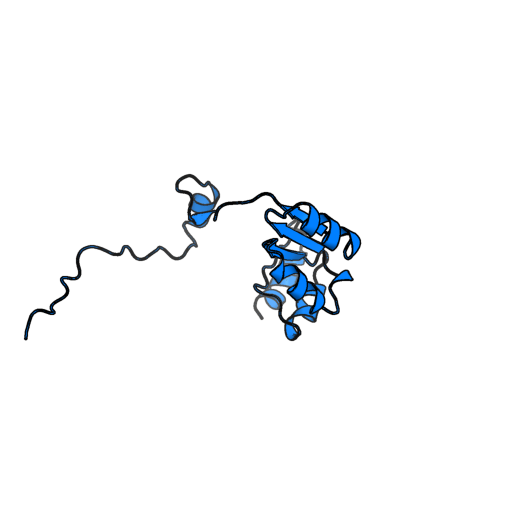 101 LEU A CA 1
ATOM 836 C C . LEU A 1 101 ? -12.774 -3.665 -17.027 1.00 64.75 101 LEU A C 1
ATOM 838 O O . LEU A 1 101 ? -13.582 -2.763 -16.806 1.00 64.75 101 LEU A O 1
ATOM 842 N N . ALA A 1 102 ? -12.044 -3.701 -18.146 1.00 63.56 102 ALA A N 1
ATOM 843 C CA . ALA A 1 102 ? -12.177 -2.709 -19.209 1.00 63.56 102 ALA A CA 1
ATOM 844 C C . ALA A 1 102 ? -13.591 -2.730 -19.817 1.00 63.56 102 ALA A C 1
ATOM 846 O O . ALA A 1 102 ? -14.185 -1.672 -20.031 1.00 63.56 102 ALA A O 1
ATOM 847 N N . SER A 1 103 ? -14.171 -3.922 -20.009 1.00 66.62 103 SER A N 1
ATOM 848 C CA . SER A 1 103 ? -15.562 -4.068 -20.457 1.00 66.62 103 SER A CA 1
ATOM 849 C C . SER A 1 103 ? -16.566 -3.540 -19.424 1.00 66.62 103 SER A C 1
ATOM 851 O O . SER A 1 103 ? -17.504 -2.831 -19.786 1.00 66.62 103 SER A O 1
ATOM 853 N N . LEU A 1 104 ? -16.371 -3.852 -18.139 1.00 67.81 104 LEU A N 1
ATOM 854 C CA . LEU A 1 104 ? -17.249 -3.423 -17.045 1.00 67.81 104 LEU A CA 1
ATOM 855 C C . LEU A 1 104 ? -17.240 -1.897 -16.870 1.00 67.81 104 LEU A C 1
ATOM 857 O O . LEU A 1 104 ? -18.274 -1.285 -16.611 1.00 67.81 104 LEU A O 1
ATOM 861 N N . MET A 1 105 ? -16.071 -1.277 -17.041 1.00 64.38 105 MET A N 1
ATOM 862 C CA . MET A 1 105 ? -15.875 0.161 -16.863 1.00 64.38 105 MET A CA 1
ATOM 863 C C . MET A 1 105 ? -16.046 0.968 -18.159 1.00 64.38 105 MET A C 1
ATOM 865 O O . MET A 1 105 ? -16.038 2.196 -18.115 1.00 64.38 105 MET A O 1
ATOM 869 N N . GLY A 1 106 ? -16.249 0.334 -19.318 1.00 67.06 106 GLY A N 1
ATOM 870 C CA . GLY A 1 106 ? -16.330 1.023 -20.614 1.00 67.06 106 GLY A CA 1
ATOM 871 C C . GLY A 1 106 ? -17.436 2.087 -20.716 1.00 67.06 106 GLY A C 1
ATOM 872 O O . GLY A 1 106 ? -17.336 3.012 -21.522 1.00 67.06 106 GLY A O 1
ATOM 873 N N . SER A 1 107 ? -18.477 1.995 -19.885 1.00 65.00 107 SER A N 1
ATOM 874 C CA . SER A 1 107 ? -19.563 2.983 -19.803 1.00 65.00 107 SER A CA 1
ATOM 875 C C . SER A 1 107 ? -19.171 4.278 -19.079 1.00 65.00 107 SER A C 1
ATOM 877 O O . SER A 1 107 ? -19.778 5.318 -19.337 1.00 65.00 107 SER A O 1
ATOM 879 N N . ILE A 1 108 ? -18.165 4.220 -18.202 1.00 60.91 108 ILE A N 1
ATOM 880 C CA . ILE A 1 108 ? -17.718 5.321 -17.335 1.00 60.91 108 ILE A CA 1
ATOM 881 C C . ILE A 1 108 ? -16.30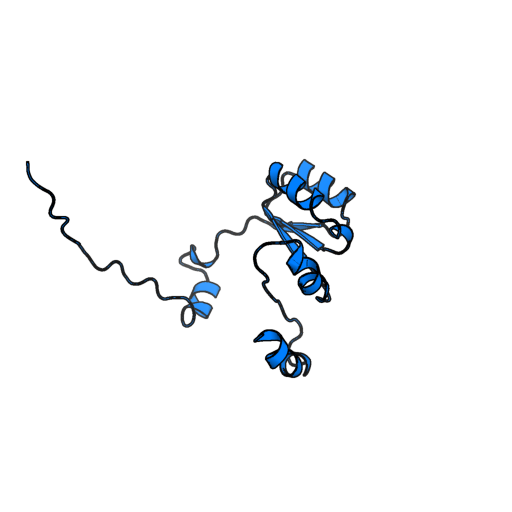9 5.818 -17.667 1.00 60.91 108 ILE A C 1
ATOM 883 O O . ILE A 1 108 ? -15.953 6.937 -17.296 1.00 60.91 108 ILE A O 1
ATOM 887 N N . LEU A 1 109 ? -15.502 5.018 -18.367 1.00 58.59 109 LEU A N 1
ATOM 888 C CA . LEU A 1 109 ? -14.195 5.455 -18.837 1.00 58.59 109 LEU A CA 1
ATOM 889 C C . LEU A 1 109 ? -14.365 6.569 -19.879 1.00 58.59 109 LEU A C 1
ATOM 891 O O . LEU A 1 109 ? -15.279 6.504 -20.711 1.00 58.59 109 LEU A O 1
ATOM 895 N N . PRO A 1 110 ? -13.483 7.587 -19.885 1.00 58.00 110 PRO A N 1
ATOM 896 C CA . PRO A 1 110 ? -13.472 8.579 -20.945 1.00 58.00 110 PRO A CA 1
ATOM 897 C C . PRO A 1 110 ? -13.298 7.835 -22.265 1.00 58.00 110 PRO A C 1
ATOM 899 O O . PRO A 1 110 ? -12.250 7.235 -22.505 1.00 58.00 110 PRO A O 1
ATOM 902 N N . ARG A 1 111 ? -14.329 7.838 -23.118 1.00 58.03 111 ARG A N 1
ATOM 903 C CA . ARG A 1 111 ? -14.202 7.279 -24.463 1.00 58.03 111 ARG A CA 1
ATOM 904 C C . ARG A 1 111 ? -13.048 8.019 -25.114 1.00 58.03 111 ARG A C 1
ATOM 906 O O . ARG A 1 111 ? -13.148 9.232 -25.317 1.00 58.03 111 ARG A O 1
ATOM 913 N N . ALA A 1 112 ? -11.954 7.313 -25.399 1.00 53.28 112 ALA A N 1
ATOM 914 C CA . ALA A 1 112 ? -10.897 7.862 -26.224 1.00 53.28 112 ALA A CA 1
ATOM 915 C C . ALA A 1 112 ? -11.593 8.389 -27.478 1.00 53.28 112 ALA A C 1
ATOM 917 O O . ALA A 1 112 ? -12.240 7.626 -28.200 1.00 53.28 112 ALA A O 1
ATOM 918 N N . LYS A 1 113 ? -11.576 9.713 -27.678 1.00 50.19 113 LYS A N 1
ATOM 919 C CA . LYS A 1 113 ? -12.066 10.290 -28.926 1.00 50.19 113 LYS A CA 1
ATOM 920 C C . LYS A 1 113 ? -11.287 9.565 -30.003 1.00 50.19 113 LYS A C 1
ATOM 922 O O . LYS A 1 113 ? -10.063 9.681 -30.019 1.00 50.19 113 LYS A O 1
ATOM 927 N N . ASN A 1 114 ? -11.981 8.788 -30.835 1.00 45.53 114 ASN A N 1
ATOM 928 C CA . ASN A 1 114 ? -11.391 8.200 -32.025 1.00 45.53 114 ASN A CA 1
ATOM 929 C C . ASN A 1 114 ? -10.523 9.290 -32.659 1.00 45.53 114 ASN A C 1
ATOM 931 O O . ASN A 1 114 ? -11.080 10.340 -33.003 1.00 45.53 114 ASN A O 1
ATOM 935 N N . PRO A 1 115 ? -9.201 9.106 -32.815 1.00 47.94 115 PRO A N 1
ATOM 936 C CA . PRO A 1 115 ? -8.451 9.918 -33.749 1.00 47.94 115 PRO A CA 1
ATOM 937 C C . PRO A 1 115 ? -8.942 9.494 -35.135 1.00 47.94 115 PRO A C 1
ATOM 939 O O . PRO A 1 115 ? -8.337 8.691 -35.841 1.00 47.94 115 PRO A O 1
ATOM 942 N N . SER A 1 116 ? -10.138 9.957 -35.494 1.00 43.47 116 SER A N 1
ATOM 943 C CA . SER A 1 116 ? -10.722 9.751 -36.796 1.00 43.47 116 SER A CA 1
ATOM 944 C C . SER A 1 116 ? -9.804 10.442 -37.791 1.00 43.47 116 SER A C 1
ATOM 946 O O . SER A 1 116 ? -9.743 11.664 -37.836 1.00 43.47 116 SER A O 1
ATOM 948 N N . LYS A 1 117 ? -9.081 9.613 -38.544 1.00 45.84 117 LYS A N 1
ATOM 949 C CA . LYS A 1 117 ? -8.654 9.804 -39.931 1.00 45.84 117 LYS A CA 1
ATOM 950 C C . LYS A 1 117 ? -8.120 11.202 -40.292 1.00 45.84 117 LYS A C 1
ATOM 952 O O . LYS A 1 117 ? -8.877 12.137 -40.505 1.00 45.84 117 LYS A O 1
ATOM 957 N N . LYS A 1 118 ? -6.815 11.237 -40.585 1.00 48.22 118 LYS A N 1
ATOM 958 C CA . LYS A 1 118 ? -6.183 12.116 -41.589 1.00 48.22 118 LYS A CA 1
ATOM 959 C C . LYS A 1 118 ? -6.486 13.617 -41.442 1.00 48.22 118 LYS A C 1
ATOM 961 O O . LYS A 1 118 ? -7.183 14.203 -42.262 1.00 48.22 118 LYS A O 1
ATOM 966 N N . GLY A 1 119 ? -5.822 14.265 -40.489 1.00 37.00 119 GLY A N 1
ATOM 967 C CA . GLY A 1 119 ? -5.442 15.664 -40.673 1.00 37.00 119 GLY A CA 1
ATOM 968 C C . GLY A 1 119 ? -4.276 15.724 -41.660 1.00 37.00 119 GLY A C 1
ATOM 969 O O . GLY A 1 119 ? -3.150 15.383 -41.307 1.00 37.00 119 GLY A O 1
ATOM 970 N N . ILE A 1 120 ? -4.558 16.081 -42.911 1.00 50.03 120 ILE A N 1
ATOM 971 C CA . ILE A 1 120 ? -3.551 16.443 -43.913 1.00 50.03 120 ILE A CA 1
ATOM 972 C C . ILE A 1 120 ? -2.820 17.670 -43.359 1.00 50.03 120 ILE A C 1
ATOM 974 O O . ILE A 1 120 ? -3.389 18.755 -43.318 1.00 50.03 120 ILE A O 1
ATOM 978 N N . TRP A 1 121 ? -1.592 17.490 -42.876 1.00 40.78 121 TRP A N 1
ATOM 979 C CA . TRP A 1 121 ? -0.738 18.593 -42.441 1.00 40.78 121 TRP A CA 1
ATOM 980 C C . TRP A 1 121 ? -0.329 19.431 -43.662 1.00 40.78 121 TRP A C 1
ATOM 982 O O . TRP A 1 121 ? 0.344 18.897 -44.549 1.00 40.78 121 TRP A O 1
ATOM 992 N N . PRO A 1 122 ? -0.683 20.727 -43.742 1.00 50.16 122 PRO A N 1
ATOM 993 C CA . PRO A 1 122 ? -0.276 21.574 -44.844 1.00 50.16 122 PRO A CA 1
ATOM 994 C C . PRO A 1 122 ? 0.945 22.379 -44.408 1.00 50.16 122 PRO A C 1
ATOM 996 O O . PRO A 1 122 ? 0.825 23.540 -44.049 1.00 50.16 122 PRO A O 1
ATOM 999 N N . TRP A 1 123 ? 2.133 21.781 -44.454 1.00 43.50 123 TRP A N 1
ATOM 1000 C CA . TRP A 1 123 ? 3.362 22.575 -44.512 1.00 43.50 123 TRP A CA 1
ATOM 1001 C C . TRP A 1 123 ? 4.268 22.012 -45.599 1.00 43.50 123 TRP A C 1
ATOM 1003 O O . TRP A 1 123 ? 5.175 21.218 -45.370 1.00 43.50 123 TRP A O 1
ATOM 1013 N N . ARG A 1 124 ? 3.976 22.444 -46.829 1.00 41.56 124 ARG A N 1
ATOM 1014 C CA . ARG A 1 124 ? 4.980 22.601 -47.877 1.00 41.56 124 ARG A CA 1
ATOM 1015 C C . ARG A 1 124 ? 5.152 24.094 -48.153 1.00 41.56 124 ARG A C 1
ATOM 1017 O O . ARG A 1 124 ? 4.161 24.777 -48.400 1.00 41.56 124 ARG A O 1
ATOM 1024 N N . ARG A 1 125 ? 6.432 24.464 -48.290 1.00 39.66 125 ARG A N 1
ATOM 1025 C CA . ARG A 1 125 ? 7.044 25.693 -48.839 1.00 39.66 125 ARG A CA 1
ATOM 1026 C C . ARG A 1 125 ? 7.374 26.766 -47.788 1.00 39.66 125 ARG A C 1
ATOM 1028 O O . ARG A 1 125 ? 6.540 27.056 -46.945 1.00 39.66 125 ARG A O 1
ATOM 1035 N N . LYS A 1 126 ? 8.560 27.382 -47.803 1.00 39.25 126 LYS A N 1
ATOM 1036 C CA . LYS A 1 126 ? 9.617 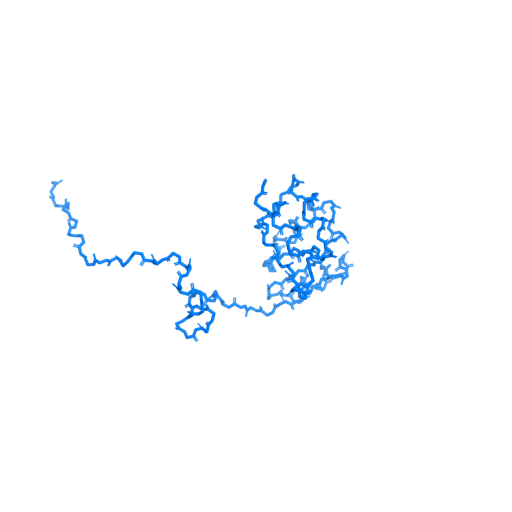27.477 -48.833 1.00 39.25 126 LYS A CA 1
ATOM 1037 C C . LYS A 1 126 ? 10.983 27.120 -48.264 1.00 39.25 126 LYS A C 1
ATOM 1039 O O . LYS A 1 126 ? 11.226 27.496 -47.102 1.00 39.25 126 LYS A O 1
#

Sequence (126 aa):
MLFERILPDLRRGQYDYVVRDQG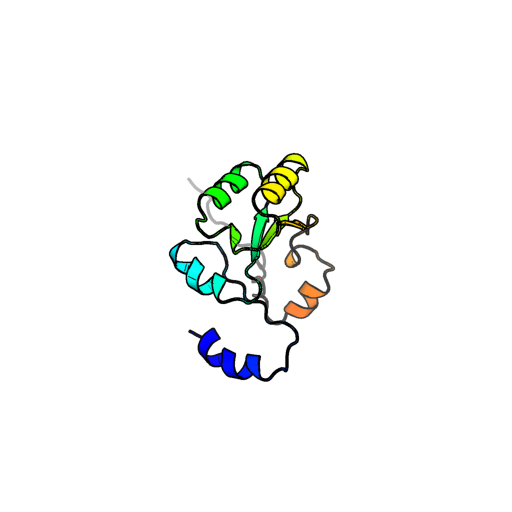YWEKNRDREALRATLPILVASAARWRVRDFEMVESIGSYHIALIDPPEDVFRRVKMAVPATYKLPYAPEPFKMADEPLASLMGSILPRAKNPSKKGIWPWRRK

Solvent-accessible surface area (backbone atoms only — not comparable to full-atom values): 8287 Å² total; per-residue (Å²): 113,73,63,76,71,46,45,68,65,61,66,70,69,85,52,99,73,86,87,78,89,76,80,77,92,48,86,91,45,45,72,66,46,66,69,43,98,76,28,73,47,78,42,67,44,50,74,74,54,58,55,58,53,73,72,40,89,63,47,83,74,39,31,36,40,27,36,55,44,53,66,71,58,47,51,55,49,30,73,78,34,73,56,46,44,82,37,74,78,73,77,64,60,82,78,45,96,82,37,68,65,42,66,74,40,55,88,75,47,82,73,74,73,74,85,74,71,83,83,81,79,90,83,81,87,132

Secondary structure (DSSP, 8-state):
-HHHHHHHHHTTS--S-------S--GGGHHHHTTSSS-EEEEE--TTHHHHHHT-TTGGGSEEEEES--HHHHHHHHHH-TTEEEEPP---GGG-TT-HHHHHHTTTS-------S---------

Mean predicted aligned error: 12.06 Å

Radius of gyration: 20.65 Å; Cα contacts (8 Å, |Δi|>4): 97; chains: 1; bounding box: 42×37×59 Å

pLDDT: mean 77.12, std 15.57, range [37.0, 94.62]

Foldseek 3Di:
DVCVVCVVVVVPPPDPDDDDDPDDDDPVCVVVLLVDPAREDEDEQDPVCVVVLVVVPCSLSHQYEYEPHDPVSQVVVCVVHVSYDYDYHDPDQCVDPDHVVCVVCVVPPDPPPPPPDDPPDPDDDD